Protein AF-A0A6A1XIU7-F1 (afdb_monomer_lite)

Radius of gyration: 11.76 Å; chains: 1; bounding box: 30×24×26 Å

pLDDT: mean 94.99, std 4.39, range [72.56, 98.25]

Foldseek 3Di:
DDPVVVLPDQPVVVCVVVVWDFPDDDVQKTWTQDPVDDDDDTQWIARRVNSDIDGNPDDD

Organism: Bacteroides ovatus (NCBI:txid28116)

InterPro domains:
  IPR002694 Zinc finger, CHC2-type [PF01807] (23-56)
  IPR036977 DNA Primase, CHC2-type zinc finger [G3DSA:3.90.580.10] (2-58)

Secondary structure (DSSP, 8-state):
--HHHHHTS-HHHHHHHTTPPPS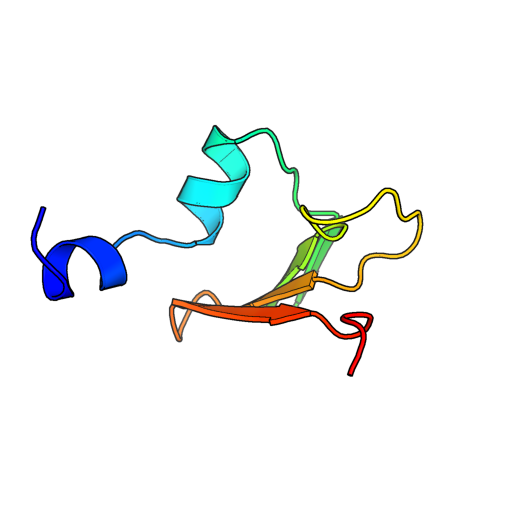EEETTEEEE--TTS--SS--EEEETTTTEEEETT---

Sequence (60 aa):
MNIEEAKSIQLEDYLRRMGFNPVKQQGDSIWYCSPFREEKTPSFKVNTDRNLWYDFDAPI

Structure (mmCIF, N/CA/C/O backbone):
data_AF-A0A6A1XIU7-F1
#
_entry.id   AF-A0A6A1XIU7-F1
#
loop_
_atom_site.group_PDB
_atom_site.id
_atom_site.type_symbol
_atom_site.label_atom_id
_atom_site.label_alt_id
_atom_site.label_comp_id
_atom_site.label_asym_id
_atom_site.label_entity_id
_atom_site.label_seq_id
_atom_site.pdbx_PDB_ins_code
_atom_site.Cartn_x
_atom_site.Cartn_y
_atom_site.Cartn_z
_atom_site.occupancy
_atom_site.B_iso_or_equiv
_atom_site.auth_seq_id
_atom_site.auth_comp_id
_atom_site.auth_asym_id
_atom_site.auth_atom_id
_atom_site.pdbx_PDB_model_num
ATOM 1 N N . MET A 1 1 ? -22.412 4.197 3.009 1.00 82.56 1 MET A N 1
ATOM 2 C CA . MET A 1 1 ? -20.975 4.469 3.144 1.00 82.5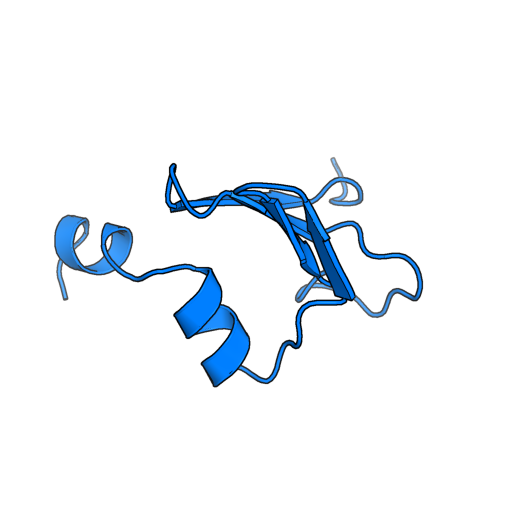6 1 MET A CA 1
ATOM 3 C C . MET A 1 1 ? -20.763 5.969 3.192 1.00 82.56 1 MET A C 1
ATOM 5 O O . MET A 1 1 ? -21.053 6.642 2.209 1.00 82.56 1 MET A O 1
ATOM 9 N N . ASN A 1 2 ? -20.333 6.487 4.337 1.00 96.94 2 ASN A N 1
ATOM 10 C CA . ASN A 1 2 ? -19.861 7.859 4.512 1.00 96.94 2 ASN A CA 1
ATOM 11 C C . ASN A 1 2 ? -18.320 7.922 4.399 1.00 96.94 2 ASN A C 1
ATOM 13 O O . ASN A 1 2 ? -17.662 6.898 4.209 1.00 96.94 2 ASN A O 1
ATOM 17 N N . ILE A 1 3 ? -17.745 9.125 4.483 1.00 96.12 3 ILE A N 1
ATOM 18 C CA . ILE A 1 3 ? -16.295 9.340 4.319 1.00 96.12 3 ILE A CA 1
ATOM 19 C C . ILE A 1 3 ? -15.479 8.617 5.402 1.00 96.12 3 ILE A C 1
ATOM 21 O O . ILE A 1 3 ? -14.427 8.061 5.099 1.00 96.12 3 ILE A O 1
ATOM 25 N N . GLU A 1 4 ? -15.956 8.592 6.644 1.00 96.00 4 GLU A N 1
ATOM 26 C CA . GLU A 1 4 ? -15.246 7.949 7.756 1.00 96.00 4 GLU A CA 1
ATOM 27 C C . GLU A 1 4 ? -15.302 6.421 7.649 1.00 96.00 4 GLU A C 1
ATOM 29 O O . GLU A 1 4 ? -14.290 5.745 7.822 1.00 96.00 4 GLU A O 1
ATOM 34 N N . GLU A 1 5 ? -16.447 5.873 7.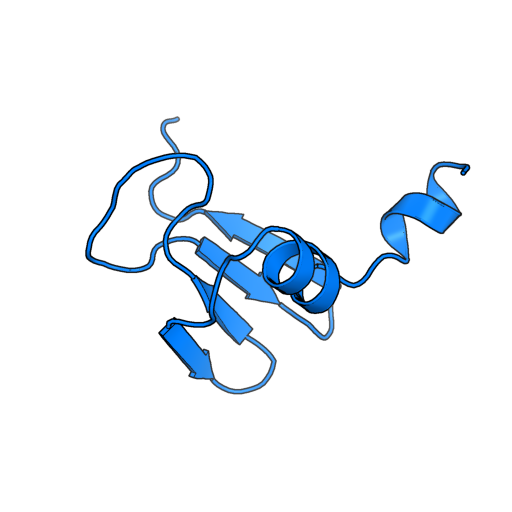237 1.00 95.62 5 GLU A N 1
ATOM 35 C CA . GLU A 1 5 ? -16.588 4.452 6.909 1.00 95.62 5 GLU A CA 1
ATOM 36 C C . GLU A 1 5 ? -15.643 4.057 5.765 1.00 95.62 5 GLU A C 1
ATOM 38 O O . GLU A 1 5 ? -14.939 3.055 5.871 1.00 95.62 5 GLU A O 1
ATOM 43 N N . ALA A 1 6 ? -15.559 4.864 4.702 1.00 94.38 6 ALA A N 1
ATOM 44 C CA . ALA A 1 6 ? -14.647 4.608 3.588 1.00 94.38 6 ALA A CA 1
ATOM 45 C C . ALA A 1 6 ? -13.167 4.618 4.018 1.00 94.38 6 ALA A C 1
ATOM 47 O O . ALA A 1 6 ? -12.414 3.733 3.615 1.00 94.38 6 ALA A O 1
ATOM 48 N N . LYS A 1 7 ? -12.748 5.563 4.872 1.00 93.81 7 LYS A N 1
ATOM 49 C CA . LYS A 1 7 ? -11.370 5.625 5.402 1.00 93.81 7 LYS A CA 1
ATOM 50 C C . LYS A 1 7 ? -11.012 4.446 6.312 1.00 93.81 7 LYS A C 1
ATOM 52 O O . LYS A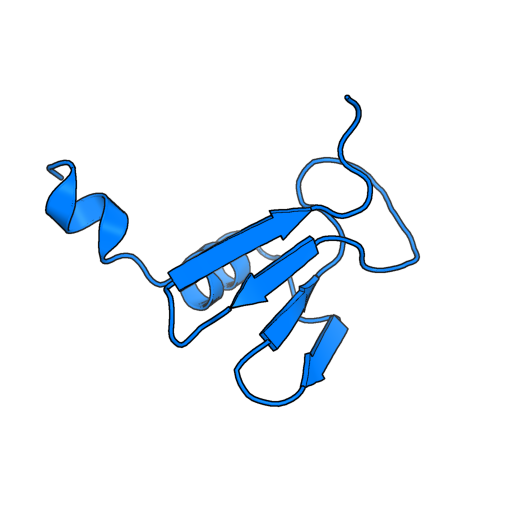 1 7 ? -9.831 4.156 6.485 1.00 93.81 7 LYS A O 1
ATOM 57 N N . SER A 1 8 ? -12.009 3.775 6.893 1.00 95.06 8 SER A N 1
ATOM 58 C CA . SER A 1 8 ? -11.801 2.604 7.757 1.00 95.06 8 SER A CA 1
ATOM 59 C C . SER A 1 8 ? -11.539 1.304 6.983 1.00 95.06 8 SER A C 1
ATOM 61 O O . SER A 1 8 ? -11.100 0.314 7.571 1.00 95.06 8 SER A O 1
ATOM 63 N N . ILE A 1 9 ? -11.777 1.297 5.665 1.00 96.38 9 ILE A N 1
ATOM 64 C CA . ILE A 1 9 ? -11.503 0.143 4.805 1.00 96.38 9 ILE A CA 1
ATOM 65 C C . ILE A 1 9 ? -9.994 -0.088 4.752 1.00 96.38 9 ILE A C 1
ATOM 67 O O . ILE A 1 9 ? -9.249 0.759 4.265 1.00 96.38 9 ILE A O 1
ATOM 71 N N . GLN A 1 10 ? -9.556 -1.259 5.212 1.00 96.81 10 GLN A N 1
ATOM 72 C CA . GLN A 1 10 ? -8.157 -1.668 5.155 1.00 96.81 10 GLN A CA 1
ATOM 73 C C . GLN A 1 10 ? -7.702 -1.798 3.697 1.00 96.81 10 GLN A C 1
ATOM 75 O O . GLN A 1 10 ? -8.247 -2.601 2.934 1.00 96.81 10 GLN A O 1
ATOM 80 N N . LEU A 1 11 ? -6.696 -1.013 3.309 1.00 97.50 11 LEU A N 1
ATOM 81 C CA . LEU A 1 11 ? -6.182 -0.983 1.938 1.00 97.50 11 LEU A CA 1
ATOM 82 C C . LEU A 1 11 ? -5.641 -2.343 1.488 1.00 97.50 11 LEU A C 1
ATOM 84 O O . LEU A 1 11 ? -5.823 -2.714 0.332 1.00 97.50 11 LEU A O 1
ATOM 88 N N . GLU A 1 12 ? -5.023 -3.104 2.393 1.00 95.88 12 GLU A N 1
ATOM 89 C CA . GLU A 1 12 ? -4.564 -4.470 2.116 1.00 95.88 12 GLU A CA 1
ATOM 90 C C . GLU A 1 12 ? -5.727 -5.386 1.708 1.00 95.88 12 GLU A C 1
ATOM 92 O O . GLU A 1 12 ? -5.691 -6.009 0.646 1.00 95.88 12 GLU A O 1
ATOM 97 N N . ASP A 1 13 ? -6.791 -5.428 2.515 1.00 96.06 13 ASP A N 1
ATOM 98 C CA . ASP A 1 13 ? -7.971 -6.244 2.224 1.00 96.06 13 ASP A CA 1
ATOM 99 C C . ASP A 1 13 ? -8.660 -5.801 0.931 1.00 96.06 13 ASP A C 1
ATOM 101 O O . ASP A 1 13 ? -9.128 -6.641 0.157 1.00 96.06 13 ASP A O 1
ATOM 105 N N . TYR A 1 14 ? -8.720 -4.489 0.691 1.00 96.69 14 TYR A N 1
ATOM 106 C CA . TYR A 1 14 ? -9.268 -3.925 -0.536 1.00 96.69 14 TYR A CA 1
ATOM 107 C C . TYR A 1 14 ? -8.473 -4.378 -1.767 1.00 96.69 14 TYR A C 1
ATOM 109 O O . TYR A 1 14 ? -9.056 -4.920 -2.706 1.00 96.69 14 TYR A O 1
ATOM 117 N N . LEU A 1 15 ? -7.145 -4.235 -1.746 1.00 96.69 15 LEU A N 1
ATOM 118 C CA . LEU A 1 15 ? -6.273 -4.645 -2.849 1.00 96.69 15 LEU A CA 1
ATOM 119 C C . LEU A 1 15 ? -6.344 -6.152 -3.104 1.00 96.69 15 LEU A C 1
ATOM 121 O O . LEU A 1 15 ? -6.479 -6.570 -4.255 1.00 96.69 15 LEU A O 1
ATOM 125 N N . ARG A 1 16 ? -6.363 -6.967 -2.042 1.00 95.75 16 ARG A N 1
ATOM 126 C CA . ARG A 1 16 ? -6.520 -8.422 -2.156 1.00 95.75 16 ARG A CA 1
ATOM 127 C C . ARG A 1 16 ? -7.839 -8.803 -2.830 1.00 95.75 16 ARG A C 1
ATOM 129 O O . ARG A 1 16 ? -7.856 -9.677 -3.690 1.00 95.75 16 ARG A O 1
ATOM 136 N N . ARG A 1 17 ? -8.949 -8.141 -2.475 1.00 96.25 17 ARG A N 1
ATOM 137 C CA . ARG A 1 17 ? -10.265 -8.363 -3.112 1.00 96.25 17 ARG A CA 1
ATOM 138 C C . ARG A 1 17 ? -10.290 -7.946 -4.581 1.00 96.25 17 ARG A C 1
ATOM 140 O O . ARG A 1 17 ? -11.016 -8.553 -5.359 1.00 96.25 17 ARG A O 1
ATOM 147 N N . MET A 1 18 ? -9.492 -6.949 -4.949 1.00 96.06 18 MET A N 1
ATOM 148 C CA . MET A 1 18 ? -9.310 -6.515 -6.336 1.00 96.06 18 MET A CA 1
ATOM 149 C C . MET A 1 18 ? -8.370 -7.433 -7.140 1.00 96.06 18 MET A C 1
ATOM 151 O O . MET A 1 18 ? -8.227 -7.242 -8.344 1.00 96.06 18 MET A O 1
ATOM 155 N N . GLY A 1 19 ? -7.754 -8.437 -6.505 1.00 96.00 19 GLY A N 1
ATOM 156 C CA . GLY A 1 19 ? -6.867 -9.406 -7.156 1.00 96.00 19 GLY A CA 1
ATOM 157 C C . GLY A 1 19 ? -5.385 -9.028 -7.144 1.00 96.00 19 GLY A C 1
ATOM 158 O O . GLY A 1 19 ? -4.576 -9.722 -7.760 1.00 96.00 19 GLY A O 1
ATOM 159 N N . PHE A 1 20 ? -5.003 -7.962 -6.435 1.00 96.44 20 PHE A N 1
ATOM 160 C CA . PHE A 1 20 ? -3.600 -7.591 -6.274 1.00 96.44 20 PHE A CA 1
ATOM 161 C C . PHE A 1 20 ? -2.968 -8.400 -5.145 1.00 96.44 20 PHE A C 1
ATOM 163 O O . PHE A 1 20 ? -3.454 -8.409 -4.013 1.00 96.44 20 PHE A O 1
ATOM 170 N N . ASN A 1 21 ? -1.858 -9.064 -5.457 1.00 95.06 21 ASN A N 1
ATOM 171 C CA . ASN A 1 21 ? -1.113 -9.862 -4.494 1.00 95.06 21 ASN A CA 1
ATOM 172 C C . ASN A 1 21 ? 0.102 -9.083 -3.975 1.00 95.06 21 ASN A C 1
ATOM 174 O O . ASN A 1 21 ? 0.764 -8.400 -4.764 1.00 95.06 21 ASN A O 1
ATOM 178 N N . PRO A 1 22 ? 0.424 -9.193 -2.677 1.00 96.56 22 PRO A N 1
ATOM 179 C CA . PRO A 1 22 ? 1.617 -8.574 -2.124 1.00 96.56 22 PRO A CA 1
ATOM 180 C C . PRO A 1 22 ? 2.874 -9.183 -2.755 1.00 96.56 22 PRO A C 1
ATOM 182 O O . PRO A 1 22 ? 3.019 -10.400 -2.842 1.00 96.56 22 PRO A O 1
ATOM 185 N N . VAL A 1 23 ? 3.801 -8.325 -3.175 1.00 97.25 23 VAL A N 1
ATOM 186 C CA . VAL A 1 23 ? 5.106 -8.717 -3.729 1.00 97.25 23 VAL A CA 1
ATOM 187 C C . VAL A 1 23 ? 6.145 -8.849 -2.617 1.00 97.25 23 VAL A C 1
ATOM 189 O O . VAL A 1 23 ? 6.997 -9.736 -2.652 1.00 97.25 23 VAL A O 1
ATOM 192 N N . LYS A 1 24 ? 6.092 -7.964 -1.614 1.00 96.19 24 LYS A N 1
ATOM 193 C CA . LYS A 1 24 ? 7.013 -7.971 -0.469 1.00 96.19 24 LYS A CA 1
ATOM 194 C C . LYS A 1 24 ? 6.363 -7.350 0.762 1.00 96.19 24 LYS A C 1
ATOM 196 O O . LYS A 1 24 ? 5.674 -6.345 0.646 1.00 96.19 24 LYS A O 1
ATOM 201 N N . GLN A 1 25 ? 6.676 -7.869 1.946 1.00 96.81 25 GLN A N 1
ATOM 202 C CA . GLN A 1 25 ? 6.299 -7.261 3.224 1.00 96.81 25 GLN A CA 1
ATOM 203 C C . GLN A 1 25 ? 7.540 -6.950 4.067 1.00 96.81 25 GLN A C 1
ATOM 205 O O . GLN A 1 25 ? 8.486 -7.735 4.112 1.00 96.81 25 GLN A O 1
ATOM 210 N N . GLN A 1 26 ? 7.560 -5.772 4.691 1.00 95.56 26 GLN A N 1
ATOM 211 C CA . GLN A 1 26 ? 8.619 -5.295 5.584 1.00 95.56 26 GLN A CA 1
ATOM 212 C C . GLN A 1 26 ? 7.989 -4.494 6.727 1.00 95.56 26 GLN A C 1
ATOM 214 O O . GLN A 1 26 ? 7.598 -3.342 6.525 1.00 95.56 26 GLN A O 1
ATOM 219 N N . GLY A 1 27 ? 7.883 -5.099 7.913 1.00 96.00 27 GLY A N 1
ATOM 220 C CA . GLY A 1 27 ? 7.114 -4.519 9.020 1.00 96.00 27 GLY A CA 1
ATOM 221 C C . GLY A 1 27 ? 5.677 -4.216 8.583 1.00 96.00 27 GLY A C 1
ATOM 222 O O . GLY A 1 27 ? 5.065 -5.022 7.882 1.00 96.00 27 GLY A O 1
ATOM 223 N N . ASP A 1 28 ? 5.201 -3.011 8.893 1.00 96.62 28 ASP A N 1
ATOM 224 C CA . ASP A 1 28 ? 3.852 -2.532 8.540 1.00 96.62 28 ASP A CA 1
ATOM 225 C C . ASP A 1 28 ? 3.735 -2.056 7.086 1.00 96.62 28 ASP A C 1
ATOM 227 O O . ASP A 1 28 ? 2.794 -1.358 6.719 1.00 96.62 28 ASP A O 1
ATOM 231 N N . SER A 1 29 ? 4.738 -2.331 6.249 1.00 97.75 29 SER A N 1
ATOM 232 C CA . SER A 1 29 ? 4.743 -1.931 4.844 1.00 97.75 29 SER A CA 1
ATOM 233 C C . SER A 1 29 ? 4.604 -3.130 3.923 1.00 97.75 29 SER A C 1
ATOM 235 O O . SER A 1 29 ? 5.467 -4.010 3.904 1.00 97.75 29 SER A O 1
ATOM 237 N N . ILE A 1 30 ? 3.571 -3.106 3.090 1.00 98.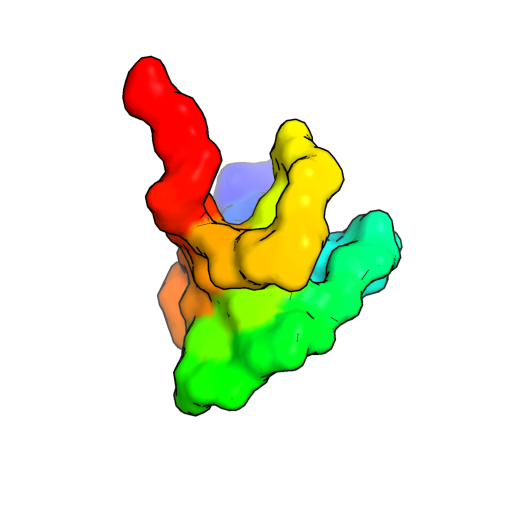12 30 ILE A N 1
ATOM 238 C CA . ILE A 1 30 ? 3.331 -4.086 2.037 1.00 98.12 30 ILE A CA 1
ATOM 239 C C . ILE A 1 30 ? 3.558 -3.415 0.685 1.00 98.12 30 ILE A C 1
ATOM 241 O O . ILE A 1 30 ? 3.074 -2.316 0.429 1.00 98.12 30 ILE A O 1
ATOM 245 N N . TRP A 1 31 ? 4.322 -4.074 -0.172 1.00 98.06 31 TRP A N 1
ATOM 246 C CA . TRP A 1 31 ? 4.662 -3.617 -1.511 1.00 98.06 31 TRP A CA 1
ATOM 247 C C . TRP A 1 31 ? 3.884 -4.416 -2.547 1.00 98.06 31 TRP A C 1
ATOM 249 O O . TRP A 1 31 ? 3.858 -5.646 -2.485 1.00 98.06 31 TRP A O 1
ATOM 259 N N . TYR A 1 32 ? 3.312 -3.712 -3.513 1.00 97.94 32 TYR A N 1
ATOM 260 C CA . TYR A 1 32 ? 2.567 -4.237 -4.650 1.00 97.94 32 TYR A CA 1
ATOM 261 C C . TYR A 1 32 ? 3.154 -3.668 -5.943 1.00 97.94 32 TYR A C 1
ATOM 263 O O . TYR A 1 32 ? 3.788 -2.609 -5.927 1.00 97.94 32 TYR A O 1
ATOM 271 N N . CYS A 1 33 ? 2.906 -4.341 -7.066 1.00 96.69 33 CYS A N 1
ATOM 272 C CA . CYS A 1 33 ? 2.938 -3.643 -8.348 1.00 96.69 33 CYS A CA 1
ATOM 273 C C . CYS A 1 33 ? 1.801 -2.611 -8.376 1.00 96.69 33 CYS A C 1
ATOM 275 O O . CYS A 1 33 ? 0.711 -2.881 -7.861 1.00 96.69 33 CYS A O 1
ATOM 277 N N . SER A 1 34 ? 2.061 -1.439 -8.950 1.00 95.75 34 SER A N 1
ATOM 278 C CA . SER A 1 34 ? 1.098 -0.353 -9.051 1.00 95.75 34 SER A CA 1
ATOM 279 C C . SER A 1 34 ? -0.192 -0.834 -9.715 1.00 95.75 34 SER A C 1
ATOM 281 O O . SER A 1 34 ? -0.153 -1.394 -10.809 1.00 95.75 34 SER A O 1
ATOM 283 N N . PRO A 1 35 ? -1.363 -0.596 -9.099 1.00 94.19 35 PRO A N 1
ATOM 284 C CA . PRO A 1 35 ? -2.643 -0.940 -9.709 1.00 94.19 35 PRO A CA 1
ATOM 285 C C . PRO A 1 35 ? -2.968 -0.053 -10.923 1.00 94.19 35 PRO A C 1
ATOM 287 O O . PRO A 1 35 ? -3.965 -0.286 -11.601 1.00 94.19 35 PRO A O 1
ATOM 290 N N . PHE A 1 36 ? -2.156 0.978 -11.185 1.00 93.62 36 PHE A N 1
ATOM 291 C CA . PHE A 1 36 ? -2.386 1.970 -12.233 1.00 93.62 36 PHE A CA 1
ATOM 292 C C . PHE A 1 36 ? -1.608 1.697 -13.525 1.00 93.62 36 PHE A C 1
ATOM 294 O O . PHE A 1 36 ? -1.857 2.368 -14.526 1.00 93.62 36 PHE A O 1
ATOM 301 N N . ARG A 1 37 ? -0.661 0.750 -13.523 1.00 92.94 37 ARG A N 1
ATOM 302 C CA . ARG A 1 37 ? 0.173 0.424 -14.689 1.00 92.94 37 ARG A CA 1
ATOM 303 C C . ARG A 1 37 ? 0.745 -0.984 -14.609 1.00 92.94 37 ARG A C 1
ATOM 305 O O . ARG A 1 37 ? 0.866 -1.565 -13.538 1.00 92.94 37 ARG A O 1
ATOM 312 N N . GLU A 1 38 ? 1.138 -1.519 -15.757 1.00 91.50 38 GLU A N 1
ATOM 313 C CA . GLU A 1 38 ? 1.896 -2.766 -15.803 1.00 91.50 38 GLU A CA 1
ATOM 314 C C . GLU A 1 38 ? 3.364 -2.494 -15.471 1.00 91.50 38 GLU A C 1
ATOM 316 O O . GLU A 1 38 ? 4.084 -1.849 -16.231 1.00 91.50 38 GLU A O 1
ATOM 321 N N . GLU A 1 39 ? 3.821 -3.014 -14.336 1.00 93.06 39 GLU A N 1
ATOM 322 C CA . GLU A 1 39 ? 5.211 -2.906 -13.906 1.00 93.06 39 GLU A CA 1
ATOM 323 C C . GLU A 1 39 ? 5.741 -4.241 -13.371 1.00 93.06 39 GLU A C 1
ATOM 325 O O . GLU A 1 39 ? 5.001 -5.077 -12.848 1.00 93.06 39 GLU A O 1
ATOM 330 N N . LYS A 1 40 ? 7.056 -4.445 -13.516 1.00 91.75 40 LYS A N 1
ATOM 331 C CA . LYS A 1 40 ? 7.758 -5.637 -13.007 1.00 91.75 40 LYS A CA 1
ATOM 332 C C . LYS A 1 40 ? 8.368 -5.418 -11.625 1.00 91.75 40 LYS A C 1
ATOM 334 O O . LYS A 1 40 ? 8.542 -6.376 -10.877 1.00 91.75 40 LYS A O 1
ATOM 339 N N . THR A 1 41 ? 8.725 -4.175 -11.313 1.00 95.19 41 THR A N 1
ATOM 340 C CA . THR A 1 41 ? 9.311 -3.785 -10.029 1.00 95.19 41 THR A CA 1
ATOM 341 C C . THR A 1 41 ? 8.225 -3.097 -9.211 1.00 95.19 41 THR A C 1
ATOM 343 O O . THR A 1 41 ? 7.673 -2.125 -9.713 1.00 95.19 41 THR A O 1
ATOM 346 N N . PRO A 1 42 ? 7.917 -3.555 -7.985 1.00 96.56 42 PRO A N 1
ATOM 347 C CA . PRO A 1 42 ? 6.841 -2.975 -7.190 1.00 96.56 42 PRO A CA 1
ATOM 348 C C . PRO A 1 42 ? 7.180 -1.549 -6.740 1.00 96.56 42 PRO A C 1
ATOM 350 O O . PRO A 1 42 ? 8.157 -1.348 -6.013 1.00 96.56 42 PRO A O 1
ATOM 353 N N . SER A 1 43 ? 6.357 -0.572 -7.119 1.00 97.06 43 SER A N 1
ATOM 354 C CA . SER A 1 43 ? 6.474 0.827 -6.688 1.00 97.06 43 SER A CA 1
ATOM 355 C C . SER A 1 43 ? 5.376 1.258 -5.715 1.00 97.06 43 SER A C 1
ATOM 357 O O . SER A 1 43 ? 5.469 2.338 -5.134 1.00 97.06 43 SER A O 1
ATOM 359 N N . PHE A 1 44 ? 4.337 0.444 -5.512 1.00 97.69 44 PHE A N 1
ATOM 360 C CA . PHE A 1 44 ? 3.179 0.817 -4.705 1.00 97.69 44 PHE A CA 1
ATOM 361 C C . PHE A 1 44 ? 3.304 0.284 -3.280 1.00 97.69 44 PHE A C 1
ATOM 363 O O . PHE A 1 44 ? 3.266 -0.924 -3.037 1.00 97.69 44 PHE A O 1
ATOM 370 N N . LYS A 1 45 ? 3.446 1.190 -2.313 1.00 98.00 45 LYS A N 1
ATOM 371 C CA . LYS A 1 45 ? 3.641 0.864 -0.899 1.00 98.00 45 LYS A CA 1
ATOM 372 C C . LYS A 1 45 ? 2.387 1.184 -0.097 1.00 98.00 45 LYS A C 1
ATOM 374 O O . LYS A 1 45 ? 2.001 2.344 -0.005 1.00 98.00 45 LYS A O 1
ATOM 379 N N . VAL A 1 46 ? 1.820 0.181 0.561 1.00 98.25 46 VAL A N 1
ATOM 380 C CA . VAL A 1 46 ? 0.759 0.318 1.568 1.00 98.25 46 VAL A CA 1
ATOM 381 C C . VAL A 1 46 ? 1.376 0.255 2.956 1.00 98.25 46 VAL A C 1
ATOM 383 O O . VAL A 1 46 ? 2.159 -0.647 3.240 1.00 98.25 46 VAL A O 1
ATOM 386 N N . ASN A 1 47 ? 1.023 1.199 3.821 1.00 98.06 47 ASN A N 1
ATOM 387 C CA . ASN A 1 47 ? 1.310 1.148 5.247 1.00 98.06 47 ASN A CA 1
ATOM 388 C C . ASN A 1 47 ? 0.042 0.712 5.998 1.00 98.06 47 ASN A C 1
ATOM 390 O O . ASN A 1 47 ? -0.958 1.432 5.969 1.00 98.06 47 ASN A O 1
ATOM 394 N N . THR A 1 48 ? 0.082 -0.457 6.638 1.00 96.31 48 THR A N 1
ATOM 395 C CA . THR A 1 48 ? -1.076 -1.080 7.301 1.00 96.31 48 THR A CA 1
ATOM 396 C C . THR A 1 48 ? -1.431 -0.413 8.627 1.00 96.31 48 THR A C 1
ATOM 398 O O . THR A 1 48 ? -2.606 -0.330 8.955 1.00 96.31 48 THR A O 1
ATOM 401 N N . ASP A 1 49 ? -0.451 0.131 9.352 1.00 96.44 49 ASP A N 1
ATOM 402 C CA . ASP A 1 49 ? -0.681 0.867 10.606 1.00 96.44 49 ASP A CA 1
ATOM 403 C C . ASP A 1 49 ? -1.435 2.189 10.363 1.00 96.44 49 ASP A C 1
ATOM 405 O O . ASP A 1 49 ? -2.421 2.510 11.021 1.00 96.44 49 ASP A O 1
ATOM 409 N N . ARG A 1 50 ? -1.022 2.940 9.337 1.00 96.38 50 ARG A N 1
ATOM 410 C CA . ARG A 1 50 ? -1.610 4.240 8.977 1.00 96.38 50 ARG A CA 1
ATOM 411 C C . ARG A 1 50 ? -2.802 4.131 8.029 1.00 96.38 50 ARG A C 1
ATOM 413 O O . ARG A 1 50 ? -3.463 5.139 7.798 1.00 96.38 50 ARG A O 1
ATOM 420 N N . ASN A 1 51 ? -3.032 2.956 7.445 1.00 97.00 51 ASN A N 1
ATOM 421 C CA . ASN A 1 51 ? -3.982 2.719 6.358 1.00 97.00 51 ASN A CA 1
ATOM 422 C C . ASN A 1 51 ? -3.835 3.723 5.193 1.00 97.00 51 ASN A C 1
ATOM 424 O O . ASN A 1 51 ? -4.804 4.305 4.705 1.00 97.00 51 ASN A O 1
ATOM 428 N N . LEU A 1 52 ? -2.591 3.956 4.763 1.00 97.00 52 LEU A N 1
ATOM 429 C CA . LEU A 1 52 ? -2.242 4.877 3.674 1.00 97.00 52 LEU A CA 1
ATOM 430 C C . LEU A 1 52 ? -1.387 4.177 2.624 1.00 97.00 52 LEU A C 1
ATOM 432 O O . LEU A 1 52 ? -0.699 3.202 2.921 1.00 97.00 52 LEU A O 1
ATOM 436 N N . TRP A 1 53 ? -1.378 4.718 1.409 1.00 97.25 53 TRP A N 1
ATOM 437 C CA . TRP A 1 53 ? -0.516 4.245 0.333 1.00 97.25 53 TRP A CA 1
ATOM 438 C C . TRP A 1 53 ? 0.313 5.376 -0.274 1.00 97.25 53 TRP A C 1
ATOM 440 O O . TRP A 1 53 ? -0.027 6.553 -0.154 1.00 97.25 53 TRP A O 1
ATOM 450 N N . TYR A 1 54 ? 1.412 5.001 -0.920 1.00 97.00 54 TYR A N 1
ATOM 451 C CA . TYR A 1 54 ? 2.229 5.880 -1.745 1.00 97.00 54 TYR A CA 1
ATOM 452 C C . TYR A 1 54 ? 2.742 5.104 -2.956 1.00 97.00 54 TYR A C 1
ATOM 454 O O . TYR A 1 54 ? 3.206 3.972 -2.809 1.00 97.00 54 TYR A O 1
ATOM 462 N N . ASP A 1 55 ? 2.670 5.715 -4.134 1.00 96.50 55 ASP A N 1
ATOM 463 C CA . ASP A 1 55 ? 3.195 5.143 -5.368 1.00 96.50 55 ASP A CA 1
ATOM 464 C C . ASP A 1 55 ? 4.465 5.893 -5.789 1.00 96.50 55 ASP A C 1
ATOM 466 O O . ASP A 1 55 ? 4.418 7.071 -6.138 1.00 96.50 55 ASP A O 1
ATOM 470 N N . PHE A 1 56 ? 5.609 5.211 -5.717 1.00 95.12 56 PHE A N 1
ATOM 471 C CA . PHE A 1 56 ? 6.929 5.799 -5.963 1.00 95.12 56 PHE A CA 1
ATOM 472 C C . PHE A 1 56 ? 7.226 6.099 -7.433 1.00 95.12 56 PHE A C 1
ATOM 474 O O . PHE A 1 56 ? 8.170 6.836 -7.702 1.00 95.12 56 PHE A O 1
ATOM 481 N N . ASP A 1 57 ? 6.439 5.549 -8.353 1.00 92.44 57 ASP A N 1
ATOM 482 C CA . ASP A 1 57 ?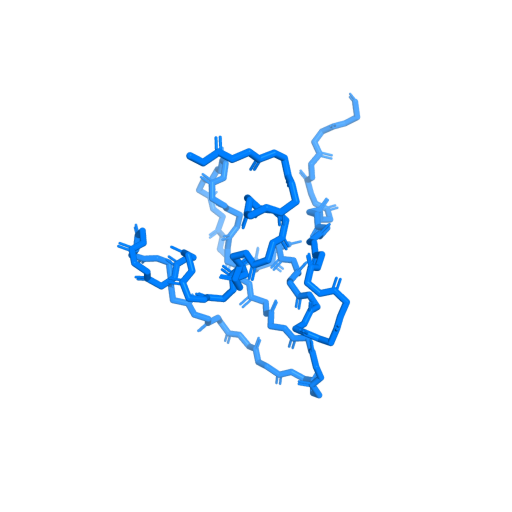 6.608 5.732 -9.799 1.00 92.44 57 ASP A CA 1
ATOM 483 C C . ASP A 1 57 ? 5.367 6.406 -10.422 1.00 92.44 57 ASP A C 1
ATOM 485 O O . ASP A 1 57 ? 5.120 6.348 -11.625 1.00 92.44 57 ASP A O 1
ATOM 489 N N . ALA A 1 58 ? 4.549 7.060 -9.584 1.00 85.38 58 ALA A N 1
ATOM 490 C CA . ALA A 1 58 ? 3.469 7.910 -10.066 1.00 85.38 58 ALA A CA 1
ATOM 491 C C . ALA A 1 58 ? 4.045 9.115 -10.841 1.00 85.38 58 ALA A C 1
ATOM 493 O O . ALA A 1 58 ? 4.956 9.779 -10.336 1.00 85.38 58 ALA A O 1
ATOM 494 N N . PRO A 1 59 ? 3.523 9.424 -12.044 1.00 80.56 59 PRO A N 1
ATOM 495 C CA . PRO A 1 59 ? 3.929 10.615 -12.779 1.00 80.56 59 PRO A CA 1
ATOM 496 C C . PRO A 1 59 ? 3.563 11.881 -11.989 1.00 80.56 59 PRO A C 1
ATOM 498 O O . PRO A 1 59 ? 2.524 11.922 -11.327 1.00 80.56 59 PRO A O 1
ATOM 501 N N . ILE A 1 60 ? 4.435 12.891 -12.063 1.00 72.56 60 ILE A N 1
ATOM 502 C CA . ILE A 1 60 ? 4.233 14.227 -11.475 1.00 72.56 60 ILE A CA 1
ATOM 503 C C . ILE A 1 60 ? 3.314 15.055 -12.373 1.00 72.56 60 ILE A C 1
ATOM 505 O O . ILE A 1 60 ? 3.527 15.021 -13.607 1.00 72.56 60 ILE A O 1
#